Protein AF-A0A8S3GRY2-F1 (afdb_monomer_lite)

Structure (mmCIF, N/CA/C/O backbone):
data_AF-A0A8S3GRY2-F1
#
_entry.id   AF-A0A8S3GRY2-F1
#
loop_
_atom_site.group_PDB
_atom_site.id
_atom_site.type_symbol
_atom_site.label_atom_id
_atom_site.label_alt_id
_atom_site.label_comp_id
_atom_site.label_asym_id
_atom_site.label_entity_id
_atom_site.label_seq_id
_atom_site.pdbx_PDB_ins_code
_atom_site.Cartn_x
_atom_site.Cartn_y
_atom_site.Cartn_z
_atom_site.occupancy
_atom_site.B_iso_or_equiv
_atom_site.auth_seq_id
_atom_site.auth_comp_id
_atom_site.auth_asym_id
_atom_site.auth_atom_id
_atom_site.pdbx_PDB_model_num
ATOM 1 N N . MET A 1 1 ? 14.186 -20.485 -41.783 1.00 43.12 1 MET A N 1
ATOM 2 C CA . MET A 1 1 ? 14.405 -20.670 -40.331 1.00 43.12 1 MET A CA 1
ATOM 3 C C . MET A 1 1 ? 13.439 -19.769 -39.574 1.00 43.12 1 MET A C 1
ATOM 5 O O . MET A 1 1 ? 13.641 -18.564 -39.525 1.00 43.12 1 MET A O 1
ATOM 9 N N . THR A 1 2 ? 12.345 -20.3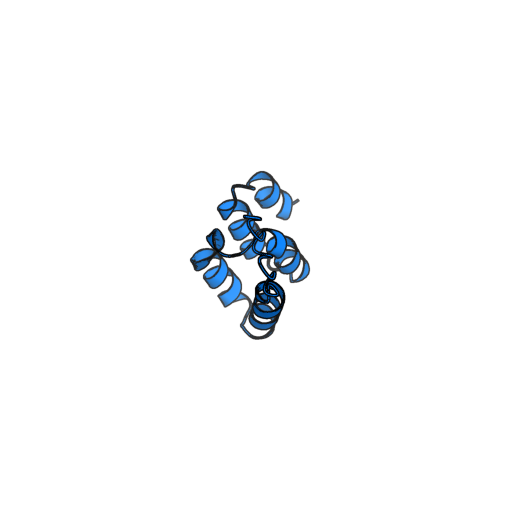33 -39.071 1.00 44.19 2 THR A N 1
ATOM 10 C CA . THR A 1 2 ? 11.291 -19.642 -38.315 1.00 44.19 2 THR A CA 1
ATOM 11 C C . THR A 1 2 ? 11.752 -19.427 -36.872 1.00 44.19 2 THR A C 1
ATOM 13 O O . THR A 1 2 ? 11.966 -20.388 -36.135 1.00 44.19 2 THR A O 1
ATOM 16 N N . ARG A 1 3 ? 11.943 -18.167 -36.461 1.00 49.31 3 ARG A N 1
ATOM 17 C CA . ARG A 1 3 ? 12.191 -17.821 -35.055 1.00 49.31 3 ARG A CA 1
ATOM 18 C C . ARG A 1 3 ? 10.901 -18.072 -34.274 1.00 49.31 3 ARG A C 1
ATOM 20 O O . ARG A 1 3 ? 9.925 -17.354 -34.458 1.00 49.31 3 ARG A O 1
ATOM 27 N N . LYS A 1 4 ? 10.899 -19.116 -33.441 1.00 50.28 4 LYS A N 1
ATOM 28 C CA . LYS A 1 4 ? 9.872 -19.348 -32.421 1.00 50.28 4 LYS A CA 1
ATOM 29 C C . LYS A 1 4 ? 9.860 -18.143 -31.480 1.00 50.28 4 LYS A C 1
ATOM 31 O O . LYS A 1 4 ? 10.857 -17.884 -30.808 1.00 50.28 4 LYS A O 1
ATOM 36 N N . SER A 1 5 ? 8.755 -17.409 -31.465 1.00 53.81 5 SER A N 1
ATOM 37 C CA . SER A 1 5 ? 8.455 -16.411 -30.443 1.00 53.81 5 SER A CA 1
ATOM 38 C C . SER A 1 5 ? 8.466 -17.112 -29.088 1.00 53.81 5 SER A C 1
ATOM 40 O O . SER A 1 5 ? 7.722 -18.070 -28.888 1.00 53.81 5 SER A O 1
ATOM 42 N N . ALA A 1 6 ? 9.349 -16.691 -28.187 1.00 54.72 6 ALA A N 1
ATOM 43 C CA . ALA A 1 6 ? 9.340 -17.172 -26.817 1.00 54.72 6 ALA A CA 1
ATOM 44 C C . ALA A 1 6 ? 8.049 -16.675 -26.153 1.00 54.72 6 ALA A C 1
ATOM 46 O O . ALA A 1 6 ? 7.918 -15.490 -25.847 1.00 54.72 6 ALA A O 1
ATOM 47 N N . GLU A 1 7 ? 7.080 -17.570 -25.972 1.00 55.53 7 GLU A N 1
ATOM 48 C CA . GLU A 1 7 ? 5.972 -17.353 -25.050 1.00 55.53 7 GLU A CA 1
ATOM 49 C C . GLU A 1 7 ? 6.570 -17.248 -23.648 1.00 55.53 7 GLU A C 1
ATOM 51 O O . GLU A 1 7 ? 6.908 -18.244 -23.010 1.00 55.53 7 GLU A O 1
ATOM 56 N N . PHE A 1 8 ? 6.761 -16.013 -23.189 1.00 52.62 8 PHE A N 1
ATOM 57 C CA . PHE A 1 8 ? 7.006 -15.718 -21.787 1.00 52.62 8 PHE A CA 1
ATOM 58 C C . PHE A 1 8 ? 5.770 -16.190 -21.017 1.00 52.62 8 PHE A C 1
ATOM 60 O O . PHE A 1 8 ? 4.752 -15.500 -20.949 1.00 52.62 8 PHE A O 1
ATOM 67 N N . SER A 1 9 ? 5.840 -17.405 -20.481 1.00 55.81 9 SER A N 1
ATOM 68 C CA . SER A 1 9 ? 4.876 -17.933 -19.527 1.00 55.81 9 SER A CA 1
ATOM 69 C C . SER A 1 9 ? 4.767 -16.935 -18.376 1.00 55.81 9 SER A C 1
ATOM 71 O O . SER A 1 9 ? 5.707 -16.802 -17.589 1.00 55.81 9 SER A O 1
ATOM 73 N N . ARG A 1 10 ? 3.658 -16.184 -18.316 1.00 60.69 10 ARG A N 1
ATOM 74 C CA . ARG A 1 10 ? 3.378 -15.244 -17.224 1.00 60.69 10 ARG A CA 1
ATOM 75 C C . ARG A 1 10 ? 3.360 -16.045 -15.928 1.00 60.69 10 ARG A C 1
ATOM 77 O O . ARG A 1 10 ? 2.415 -16.791 -15.682 1.00 60.69 10 ARG A O 1
ATOM 84 N N . GLN A 1 11 ? 4.419 -15.930 -15.130 1.00 65.44 11 GLN A N 1
ATOM 85 C CA . GLN A 1 11 ? 4.392 -16.437 -13.766 1.00 65.44 11 GLN A CA 1
ATOM 86 C C . GLN A 1 11 ? 3.230 -15.753 -13.034 1.00 65.44 11 GLN A C 1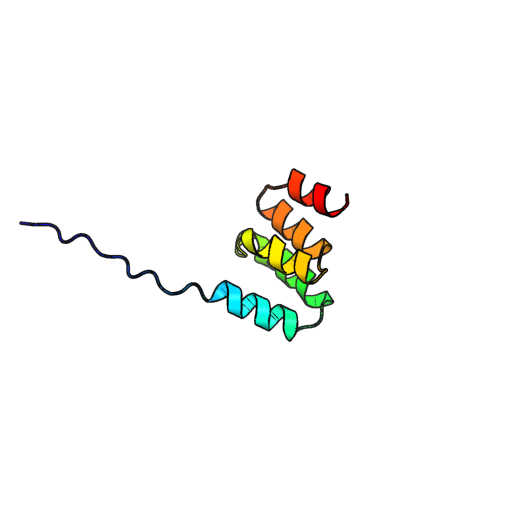
ATOM 88 O O . GLN A 1 11 ? 3.020 -14.553 -13.240 1.00 65.44 11 GLN A O 1
ATOM 93 N N . PRO A 1 12 ? 2.445 -16.485 -12.228 1.00 64.69 12 PRO A N 1
ATOM 94 C CA . PRO A 1 12 ? 1.392 -15.865 -11.446 1.00 64.69 12 PRO A CA 1
ATOM 95 C C . PRO A 1 12 ? 2.022 -14.856 -10.486 1.00 64.69 12 PRO A C 1
ATOM 97 O O . PRO A 1 12 ? 2.935 -15.197 -9.733 1.00 64.69 12 PRO A O 1
ATOM 100 N N . ASP A 1 13 ? 1.553 -13.613 -10.530 1.00 73.19 13 ASP A N 1
ATOM 101 C CA . ASP A 1 13 ? 1.965 -12.598 -9.572 1.00 73.19 13 ASP A CA 1
ATOM 102 C C . ASP A 1 13 ? 1.280 -12.888 -8.230 1.00 73.19 13 ASP A C 1
ATOM 104 O O . ASP A 1 13 ? 0.077 -12.678 -8.062 1.00 73.19 13 ASP A O 1
ATOM 108 N N . TYR A 1 14 ? 2.045 -13.450 -7.293 1.00 75.12 14 TYR A N 1
ATOM 109 C CA . TYR A 1 14 ? 1.584 -13.781 -5.943 1.00 75.12 14 TYR A CA 1
ATOM 110 C C . TYR A 1 14 ? 1.756 -12.633 -4.954 1.00 75.12 14 TYR A C 1
ATOM 112 O O . TYR A 1 14 ? 1.252 -12.720 -3.829 1.00 75.12 14 TYR A O 1
ATOM 120 N N . TYR A 1 15 ? 2.435 -11.554 -5.347 1.00 74.88 15 TYR A N 1
ATOM 121 C CA . TYR A 1 15 ? 2.638 -10.399 -4.487 1.00 74.88 15 TYR A CA 1
ATOM 122 C C . TYR A 1 15 ? 1.300 -9.879 -3.913 1.00 74.88 15 TYR A C 1
ATOM 124 O O . TYR A 1 15 ? 1.279 -9.469 -2.751 1.00 74.88 15 TYR A O 1
ATOM 132 N N . PRO A 1 16 ? 0.147 -9.913 -4.636 1.00 74.12 16 PRO A N 1
ATOM 133 C CA . PRO A 1 16 ? -1.133 -9.404 -4.124 1.00 74.12 16 PRO A CA 1
ATOM 134 C C . PRO A 1 16 ? -1.646 -10.176 -2.926 1.00 74.12 16 PRO A C 1
ATOM 136 O O . PRO A 1 16 ? -2.080 -9.594 -1.931 1.00 74.12 16 PRO A O 1
ATOM 139 N N . ALA A 1 17 ? -1.564 -11.499 -3.020 1.00 76.00 17 ALA A N 1
ATOM 140 C CA . ALA A 1 17 ? -1.976 -12.401 -1.964 1.00 76.00 17 ALA A CA 1
ATOM 141 C C . ALA A 1 17 ? -1.012 -12.338 -0.774 1.00 76.00 17 ALA A C 1
ATOM 143 O O . ALA A 1 17 ? -1.461 -12.308 0.370 1.00 76.00 17 ALA A O 1
ATOM 144 N N . LEU A 1 18 ? 0.295 -12.260 -1.039 1.00 74.56 18 LEU A N 1
ATOM 145 C CA . LEU A 1 18 ? 1.320 -12.190 0.000 1.00 74.56 18 LEU A CA 1
ATOM 146 C C . LEU A 1 18 ? 1.254 -10.888 0.790 1.00 74.56 18 LEU A C 1
ATOM 148 O O . LEU A 1 18 ? 1.304 -10.944 2.016 1.00 74.56 18 LEU A O 1
ATOM 152 N N . LEU A 1 19 ? 1.080 -9.737 0.128 1.00 75.75 19 LEU A N 1
ATOM 153 C CA . LEU A 1 19 ? 0.913 -8.484 0.859 1.00 75.75 19 LEU A CA 1
ATOM 154 C C . LEU A 1 19 ? -0.365 -8.539 1.692 1.00 75.75 19 LEU A C 1
ATOM 156 O O . LEU A 1 19 ? -0.297 -8.275 2.879 1.00 75.75 19 LEU A O 1
ATOM 160 N N . LYS A 1 20 ? -1.505 -8.972 1.133 1.00 72.75 20 LYS A N 1
ATOM 161 C CA . LYS A 1 20 ? -2.750 -9.125 1.912 1.00 72.75 20 LYS A CA 1
ATOM 162 C C . LYS A 1 20 ? -2.565 -10.017 3.140 1.00 72.75 20 LYS A C 1
ATOM 164 O O . LYS A 1 20 ? -2.977 -9.632 4.227 1.00 72.75 20 LYS A O 1
ATOM 169 N N . ALA A 1 21 ? -1.925 -11.176 2.989 1.00 73.56 21 ALA A N 1
ATOM 170 C CA . ALA A 1 21 ? -1.632 -12.062 4.111 1.00 73.56 21 ALA A CA 1
ATOM 171 C C . ALA A 1 21 ? -0.701 -11.395 5.137 1.00 73.56 21 ALA A C 1
ATOM 173 O O . ALA A 1 21 ? -0.946 -11.490 6.334 1.00 73.56 21 ALA A O 1
ATOM 174 N N . TYR A 1 22 ? 0.326 -10.670 4.686 1.00 72.44 22 TYR A N 1
ATOM 175 C CA . TYR A 1 22 ? 1.226 -9.926 5.565 1.00 72.44 22 TYR A CA 1
ATOM 176 C C . TYR A 1 22 ? 0.500 -8.814 6.333 1.00 72.44 22 TYR A C 1
ATOM 178 O O . TYR A 1 22 ? 0.663 -8.733 7.544 1.00 72.44 22 TYR A O 1
ATOM 186 N N . LEU A 1 23 ? -0.340 -8.017 5.661 1.00 70.62 23 LEU A N 1
ATOM 187 C CA . LEU A 1 23 ? -1.153 -6.955 6.271 1.00 70.62 23 LEU A CA 1
ATOM 188 C C . LEU A 1 23 ? -2.142 -7.516 7.308 1.00 70.62 23 LEU A C 1
ATOM 190 O O 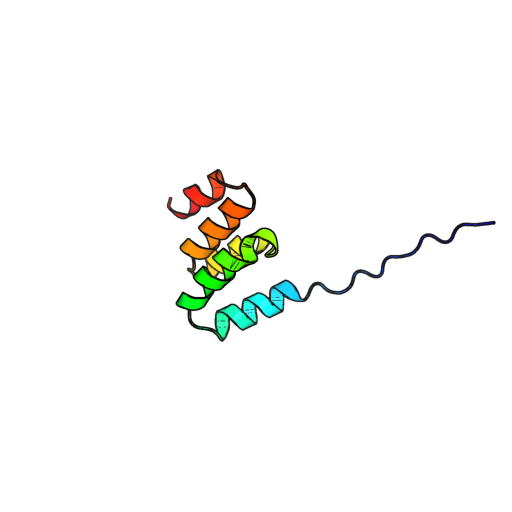. LEU A 1 23 ? -2.417 -6.868 8.308 1.00 70.62 23 LEU A O 1
ATOM 194 N N . LEU A 1 24 ? -2.677 -8.720 7.076 1.00 68.81 24 LEU A N 1
ATOM 195 C CA . LEU A 1 24 ? -3.612 -9.376 7.997 1.00 68.81 24 LEU A CA 1
ATOM 196 C C . LEU A 1 24 ? -2.922 -10.006 9.213 1.00 68.81 24 LEU A C 1
ATOM 198 O O . LEU A 1 24 ? -3.534 -10.121 10.271 1.00 68.81 24 LEU A O 1
ATOM 202 N N . VAL A 1 25 ? -1.677 -10.461 9.059 1.00 67.94 25 VAL A N 1
ATOM 203 C CA . VAL A 1 25 ? -0.947 -11.210 10.097 1.00 67.94 25 VAL A CA 1
ATOM 204 C C . VAL A 1 25 ? -0.038 -10.305 10.928 1.00 67.94 25 VAL A C 1
ATOM 206 O O . VAL A 1 25 ? 0.174 -10.575 12.110 1.00 67.94 25 VAL A O 1
ATOM 209 N N . LYS A 1 26 ? 0.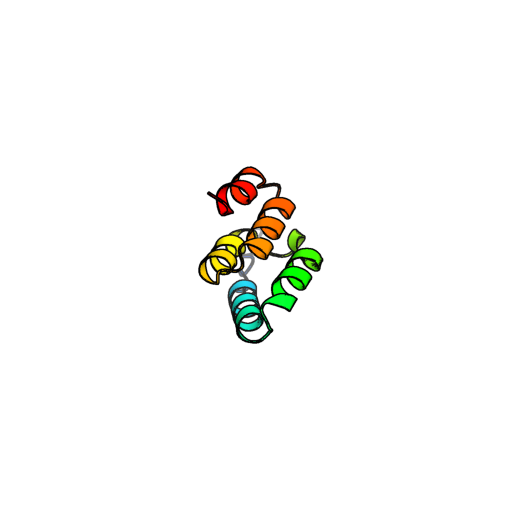523 -9.247 10.333 1.00 62.94 26 LYS A N 1
ATOM 210 C CA . LYS A 1 26 ? 1.428 -8.314 11.003 1.00 62.94 26 LYS A CA 1
ATOM 211 C C . LYS A 1 26 ? 0.714 -7.004 11.305 1.00 62.94 26 LYS A C 1
ATOM 213 O O . LYS A 1 26 ? 0.131 -6.376 10.435 1.00 62.94 26 LYS A O 1
ATOM 218 N N . THR A 1 27 ? 0.803 -6.624 12.567 1.00 69.12 27 THR A N 1
ATOM 219 C CA . THR A 1 27 ? 0.298 -5.415 13.214 1.00 69.12 27 THR A CA 1
ATOM 220 C C . THR A 1 27 ? 0.294 -4.165 12.309 1.00 69.12 27 THR A C 1
ATOM 222 O O . THR A 1 27 ? 1.292 -3.921 11.622 1.00 69.12 27 THR A O 1
ATOM 225 N N . PRO A 1 28 ? -0.778 -3.344 12.328 1.00 68.50 28 PRO A N 1
ATOM 226 C CA . PRO A 1 28 ? -0.928 -2.145 11.499 1.00 68.50 28 PRO A CA 1
ATOM 227 C C . PRO A 1 28 ? 0.267 -1.190 11.480 1.00 68.50 28 PRO A C 1
ATOM 229 O O . PRO A 1 28 ? 0.519 -0.535 10.470 1.00 68.50 28 PRO A O 1
ATOM 232 N N . GLU A 1 29 ? 1.018 -1.102 12.579 1.00 72.44 29 GLU A N 1
ATOM 233 C CA . GLU A 1 29 ? 2.167 -0.203 12.688 1.00 72.44 29 GLU A CA 1
ATOM 234 C C . GLU A 1 29 ? 3.311 -0.616 11.747 1.00 72.44 29 GLU A C 1
ATOM 236 O O . GLU A 1 29 ? 3.961 0.236 11.140 1.00 72.44 29 GLU A O 1
ATOM 241 N N . LEU A 1 30 ? 3.505 -1.923 11.541 1.00 76.75 30 LEU A N 1
ATOM 242 C CA . LEU A 1 30 ? 4.562 -2.464 10.678 1.00 76.75 30 LEU A CA 1
ATOM 243 C C . LEU A 1 30 ? 4.267 -2.279 9.185 1.00 76.75 30 LEU A C 1
ATOM 245 O O . LEU A 1 30 ? 5.156 -2.432 8.347 1.00 76.75 30 LEU A O 1
ATOM 249 N N . ILE A 1 31 ? 3.023 -1.955 8.835 1.00 78.94 31 ILE A N 1
ATOM 250 C CA . ILE A 1 31 ? 2.589 -1.745 7.452 1.00 78.94 31 ILE A CA 1
ATOM 251 C C . ILE A 1 31 ? 3.193 -0.459 6.900 1.00 78.94 31 ILE A C 1
ATOM 253 O O . ILE A 1 31 ? 3.705 -0.448 5.781 1.00 78.94 31 ILE A O 1
ATOM 257 N N . ILE A 1 32 ? 3.161 0.616 7.693 1.00 78.69 32 ILE A N 1
ATOM 258 C CA . ILE A 1 32 ? 3.723 1.910 7.299 1.00 78.69 32 ILE A CA 1
ATOM 259 C C . ILE A 1 32 ? 5.237 1.783 7.136 1.00 78.69 32 ILE A C 1
ATOM 261 O O . ILE A 1 32 ? 5.757 2.207 6.110 1.00 78.69 32 ILE A O 1
ATOM 265 N N . GLU A 1 33 ? 5.925 1.145 8.084 1.00 82.50 33 GLU A N 1
ATOM 266 C CA . GLU A 1 33 ? 7.377 0.937 8.022 1.00 82.50 33 GLU A CA 1
ATOM 267 C C . GLU A 1 33 ? 7.783 0.081 6.811 1.00 82.50 33 GLU A C 1
ATOM 269 O O . GLU A 1 33 ? 8.731 0.410 6.090 1.00 82.50 33 GLU A O 1
ATOM 274 N N . PHE A 1 34 ? 7.025 -0.987 6.530 1.00 83.94 34 PHE A N 1
ATOM 275 C CA . PHE A 1 34 ? 7.250 -1.825 5.356 1.00 83.94 34 PHE A CA 1
ATOM 276 C C . PHE A 1 34 ? 7.061 -1.039 4.059 1.00 83.94 34 PHE A C 1
ATOM 278 O O . PHE A 1 34 ? 7.929 -1.092 3.187 1.00 83.94 34 PHE A O 1
ATOM 285 N N . VAL A 1 35 ? 5.950 -0.306 3.930 1.00 85.56 35 VAL A N 1
ATOM 286 C CA . VAL A 1 35 ? 5.665 0.493 2.734 1.00 85.56 35 VAL A CA 1
ATOM 287 C C . VAL A 1 35 ? 6.716 1.585 2.581 1.00 85.56 35 VAL A C 1
ATOM 289 O O . VAL A 1 35 ? 7.296 1.691 1.514 1.00 85.56 35 VAL A O 1
ATOM 292 N N . GLN A 1 36 ? 7.067 2.325 3.631 1.00 83.69 36 GLN A N 1
ATOM 293 C CA . GLN A 1 36 ? 8.130 3.335 3.576 1.00 83.69 36 GLN A CA 1
ATOM 294 C C . GLN A 1 36 ? 9.470 2.756 3.104 1.00 83.69 36 GLN A C 1
ATOM 296 O O . GLN A 1 36 ? 10.158 3.3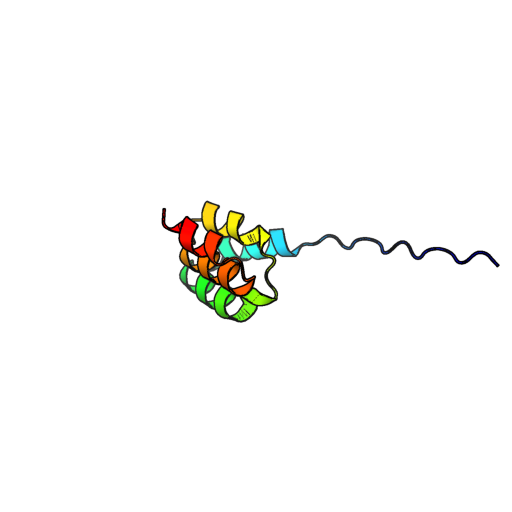84 2.303 1.00 83.69 36 GLN A O 1
ATOM 301 N N . SER A 1 37 ? 9.815 1.549 3.555 1.00 86.25 37 SER A N 1
ATOM 302 C CA . SER A 1 37 ? 11.080 0.894 3.201 1.00 86.25 37 SER A CA 1
ATOM 303 C C . SER A 1 37 ? 11.083 0.257 1.807 1.00 86.25 37 SER A C 1
ATOM 305 O O . SER A 1 37 ? 12.153 0.022 1.252 1.00 86.25 37 SER A O 1
ATOM 307 N N . ASN A 1 38 ? 9.910 -0.051 1.238 1.00 84.44 38 ASN A N 1
ATOM 308 C CA . ASN A 1 38 ? 9.791 -0.865 0.019 1.00 84.44 38 ASN A CA 1
ATOM 309 C C . ASN A 1 38 ? 8.875 -0.265 -1.061 1.00 84.44 38 ASN A C 1
ATOM 311 O O . ASN A 1 38 ? 8.616 -0.933 -2.060 1.00 84.44 38 ASN A O 1
ATOM 315 N N . ALA A 1 39 ? 8.364 0.957 -0.898 1.00 82.69 39 ALA A N 1
ATOM 316 C CA . ALA A 1 39 ? 7.289 1.501 -1.735 1.00 82.69 39 ALA A CA 1
ATOM 317 C C . ALA A 1 39 ? 7.612 1.522 -3.235 1.00 82.69 39 ALA A C 1
ATOM 319 O O . ALA A 1 39 ? 6.715 1.325 -4.049 1.00 82.69 39 ALA A O 1
ATOM 320 N N . SER A 1 40 ? 8.880 1.691 -3.610 1.00 81.06 40 SER A N 1
ATOM 321 C CA . SER A 1 40 ? 9.349 1.635 -5.002 1.00 81.06 40 SER A CA 1
ATOM 322 C C . SER A 1 40 ? 9.200 0.252 -5.652 1.00 81.06 40 SER A C 1
ATOM 324 O O . SER A 1 40 ? 9.154 0.156 -6.875 1.00 81.06 40 SER A O 1
ATOM 326 N N . TYR A 1 41 ? 9.103 -0.811 -4.853 1.00 83.06 41 TYR A N 1
ATOM 327 C CA . TYR A 1 41 ? 8.923 -2.194 -5.306 1.00 83.06 41 TYR A CA 1
ATOM 328 C C . TYR A 1 41 ? 7.493 -2.705 -5.109 1.00 83.06 41 TYR A C 1
ATOM 330 O O . TYR A 1 41 ? 7.108 -3.706 -5.709 1.00 83.06 41 TYR A O 1
ATOM 338 N N . VAL A 1 42 ? 6.700 -2.031 -4.273 1.00 84.75 42 VAL A N 1
ATOM 339 C CA . VAL A 1 42 ? 5.285 -2.351 -4.071 1.00 84.75 42 VAL A CA 1
ATOM 340 C C . VAL A 1 42 ? 4.488 -1.758 -5.235 1.00 84.75 42 VAL A C 1
ATOM 342 O O . VAL A 1 42 ? 4.584 -0.555 -5.463 1.00 84.75 42 VAL A O 1
ATOM 345 N N . PRO A 1 43 ? 3.681 -2.533 -5.977 1.00 87.94 43 PRO A N 1
ATOM 346 C CA . PRO A 1 43 ? 2.880 -1.973 -7.059 1.00 87.94 43 PRO A CA 1
ATOM 347 C C . PRO A 1 43 ? 1.842 -0.966 -6.546 1.00 87.94 43 PRO A C 1
ATOM 349 O O . PRO A 1 43 ? 1.258 -1.123 -5.475 1.00 87.94 43 PRO A O 1
ATOM 352 N N . VAL A 1 44 ? 1.554 0.062 -7.340 1.00 88.88 44 VAL A N 1
ATOM 353 C CA . VAL A 1 44 ? 0.622 1.134 -6.949 1.00 88.88 44 VAL A CA 1
ATOM 354 C C . VAL A 1 44 ? -0.827 0.658 -6.759 1.00 88.88 44 VAL A C 1
ATOM 356 O O . VAL A 1 44 ? -1.585 1.260 -6.001 1.00 88.88 44 VAL A O 1
ATOM 359 N N . ASP A 1 45 ? -1.215 -0.454 -7.390 1.00 87.69 45 ASP A N 1
ATOM 360 C CA . ASP A 1 45 ? -2.569 -1.028 -7.301 1.00 87.69 45 ASP A CA 1
ATOM 361 C C . ASP A 1 45 ? -2.943 -1.464 -5.871 1.00 87.69 45 ASP A C 1
ATOM 363 O O . ASP A 1 45 ? -4.118 -1.621 -5.530 1.00 87.69 45 ASP A O 1
ATOM 367 N N . TYR A 1 46 ? -1.948 -1.590 -4.992 1.00 86.38 46 TYR A N 1
ATOM 368 C CA . TYR A 1 46 ? -2.128 -1.947 -3.590 1.00 86.38 46 TYR A CA 1
ATOM 369 C C . TYR A 1 46 ? -2.593 -0.794 -2.728 1.00 86.38 46 TYR A C 1
ATOM 371 O O . TYR A 1 46 ? -3.098 -1.045 -1.635 1.00 86.38 46 TYR A O 1
ATOM 379 N N . CYS A 1 47 ? -2.505 0.446 -3.212 1.00 89.06 47 CYS A N 1
ATOM 380 C CA . CYS A 1 47 ? -3.107 1.575 -2.517 1.00 89.06 47 CYS A CA 1
ATOM 381 C C . CYS A 1 47 ? -4.587 1.313 -2.236 1.00 89.06 47 CYS A C 1
ATOM 383 O O . CYS A 1 47 ? -5.050 1.613 -1.142 1.00 89.06 47 CYS A O 1
ATOM 385 N N . LYS A 1 48 ? -5.317 0.681 -3.167 1.00 86.88 48 LYS A N 1
ATOM 386 C CA . LYS A 1 48 ? -6.726 0.334 -2.953 1.00 86.88 48 LYS A CA 1
ATOM 387 C C . LYS A 1 48 ? -6.908 -0.652 -1.798 1.00 86.88 48 LYS A C 1
ATOM 389 O O . LYS A 1 48 ? -7.763 -0.441 -0.955 1.00 86.88 48 LYS A O 1
ATOM 394 N N . ILE A 1 49 ? -6.054 -1.672 -1.716 1.00 85.12 49 ILE A N 1
ATOM 395 C CA . ILE A 1 49 ? -6.078 -2.658 -0.625 1.00 85.12 49 ILE A CA 1
ATOM 396 C C . ILE A 1 49 ? -5.771 -1.982 0.717 1.00 85.12 49 ILE A C 1
ATOM 398 O O . ILE A 1 49 ? -6.435 -2.262 1.710 1.00 85.12 49 ILE A O 1
ATOM 402 N N . LEU A 1 50 ? -4.778 -1.089 0.747 1.00 86.31 50 LEU A N 1
ATOM 403 C CA . LEU A 1 50 ? -4.408 -0.335 1.944 1.00 86.31 50 LEU A CA 1
ATOM 404 C C . LEU A 1 50 ? -5.538 0.604 2.390 1.00 86.31 50 LEU A C 1
ATOM 406 O O . LEU A 1 50 ? -5.808 0.688 3.582 1.00 86.31 50 LEU A O 1
ATOM 410 N N . ILE A 1 51 ? -6.227 1.259 1.453 1.00 88.62 51 ILE A N 1
ATOM 411 C CA . ILE A 1 51 ? -7.394 2.111 1.727 1.00 88.62 51 ILE A CA 1
ATOM 412 C C . ILE A 1 51 ? -8.565 1.278 2.261 1.00 88.62 51 ILE A C 1
ATOM 414 O O . ILE A 1 51 ? -9.127 1.631 3.294 1.00 88.62 51 ILE A O 1
ATOM 418 N N . ASP A 1 52 ? -8.891 0.155 1.614 1.00 85.06 52 ASP A N 1
ATOM 419 C CA . ASP A 1 52 ? -9.967 -0.751 2.044 1.00 85.06 52 ASP A CA 1
ATOM 420 C C . ASP A 1 52 ? -9.710 -1.295 3.465 1.00 85.06 52 ASP A C 1
ATOM 422 O O . ASP A 1 52 ? -10.641 -1.504 4.241 1.00 85.06 52 ASP A O 1
ATOM 426 N N . ALA A 1 53 ? -8.436 -1.476 3.826 1.00 81.94 53 ALA A N 1
ATOM 427 C CA . ALA A 1 53 ? -7.984 -1.874 5.158 1.00 81.94 53 ALA A CA 1
ATOM 428 C C . ALA A 1 53 ? -7.782 -0.695 6.139 1.00 81.94 53 ALA A C 1
ATOM 430 O O . ALA A 1 53 ? -7.265 -0.895 7.234 1.00 81.94 53 ALA A O 1
ATOM 431 N N . GLN A 1 54 ? -8.181 0.528 5.773 1.00 85.94 54 GLN A N 1
ATOM 432 C CA . GLN A 1 54 ? -8.059 1.754 6.581 1.00 85.94 54 GLN A CA 1
ATOM 433 C C . GLN A 1 54 ? -6.612 2.178 6.919 1.00 85.94 54 GLN A C 1
ATOM 435 O O . GLN A 1 54 ? -6.371 2.968 7.832 1.00 85.94 54 GLN A O 1
ATOM 440 N N . HIS A 1 55 ? -5.624 1.725 6.146 1.00 86.69 55 HIS A N 1
ATOM 441 C CA . HIS A 1 55 ? -4.218 2.128 6.248 1.00 86.69 55 HIS A CA 1
ATOM 442 C C . HIS A 1 55 ? -3.899 3.324 5.336 1.00 86.69 55 HIS A C 1
ATOM 444 O O . HIS A 1 55 ? -3.016 3.266 4.477 1.00 86.69 55 HIS A O 1
ATOM 450 N N . TYR A 1 56 ? -4.606 4.437 5.542 1.00 88.69 56 TYR A N 1
ATOM 451 C CA . TYR A 1 56 ? -4.520 5.644 4.707 1.00 88.69 56 TYR A CA 1
ATOM 452 C C . TYR A 1 56 ? -3.108 6.240 4.623 1.00 88.69 56 TYR A C 1
ATOM 454 O O . TYR A 1 56 ? -2.656 6.603 3.540 1.00 88.69 56 TYR A O 1
ATOM 462 N N . ASN A 1 57 ? -2.369 6.260 5.738 1.00 88.88 57 ASN A N 1
ATOM 463 C CA . ASN A 1 57 ? -0.978 6.726 5.768 1.00 88.88 57 ASN A CA 1
ATOM 464 C C . ASN A 1 57 ? -0.075 5.897 4.848 1.00 88.88 57 ASN A C 1
ATOM 466 O O . ASN A 1 57 ? 0.697 6.450 4.070 1.00 88.88 57 ASN A O 1
ATOM 470 N N . ALA A 1 58 ? -0.194 4.568 4.908 1.00 88.69 58 ALA A N 1
ATOM 471 C CA . ALA A 1 58 ? 0.578 3.674 4.054 1.00 88.69 58 ALA A CA 1
ATOM 472 C C . ALA A 1 58 ? 0.189 3.846 2.577 1.00 88.69 58 ALA A C 1
ATOM 474 O O . ALA A 1 58 ? 1.062 3.913 1.717 1.00 88.69 58 ALA A O 1
ATOM 475 N N . ALA A 1 59 ? -1.106 3.989 2.277 1.00 91.19 59 ALA A N 1
ATOM 476 C CA . ALA A 1 59 ? -1.575 4.262 0.920 1.00 91.19 59 ALA A CA 1
ATOM 477 C C . ALA A 1 59 ? -1.049 5.603 0.376 1.00 91.19 59 ALA A C 1
ATOM 479 O O . ALA A 1 59 ? -0.645 5.681 -0.782 1.00 91.19 59 ALA A O 1
ATOM 480 N N . ALA A 1 60 ? -1.002 6.647 1.208 1.00 91.44 60 ALA A N 1
ATOM 481 C CA . ALA A 1 60 ? -0.472 7.952 0.827 1.00 91.44 60 ALA A CA 1
ATOM 482 C C . ALA A 1 60 ? 1.037 7.899 0.547 1.00 91.44 60 ALA A C 1
ATOM 484 O O . ALA A 1 60 ? 1.490 8.440 -0.463 1.00 91.44 60 ALA A O 1
ATOM 485 N N . VAL A 1 61 ? 1.807 7.201 1.394 1.00 91.12 61 VAL A N 1
ATOM 486 C CA . VAL A 1 61 ? 3.240 6.955 1.159 1.00 91.12 61 VAL A CA 1
ATOM 487 C C . VAL A 1 61 ? 3.435 6.224 -0.166 1.00 91.12 61 VAL A C 1
ATOM 489 O O . VAL A 1 61 ? 4.219 6.677 -0.996 1.00 91.12 61 VAL A O 1
ATOM 492 N N . LEU A 1 62 ? 2.678 5.149 -0.400 1.00 92.44 62 LEU A N 1
ATOM 493 C CA . LEU A 1 62 ? 2.790 4.360 -1.620 1.00 92.44 62 LEU A CA 1
ATOM 494 C C . LEU A 1 62 ? 2.445 5.179 -2.871 1.00 92.44 62 LEU A C 1
ATOM 496 O O . LEU A 1 62 ? 3.209 5.166 -3.830 1.00 92.44 62 LEU A O 1
ATOM 500 N N . TYR A 1 63 ? 1.353 5.949 -2.870 1.00 93.69 63 TYR A N 1
ATOM 501 C CA . TYR A 1 63 ? 1.049 6.839 -3.994 1.00 93.69 63 TYR A CA 1
ATOM 502 C C . TYR A 1 63 ? 2.153 7.867 -4.238 1.00 93.69 63 TYR A C 1
ATOM 504 O O . TYR A 1 63 ? 2.525 8.091 -5.388 1.00 93.69 63 TYR A O 1
ATOM 512 N N . SER A 1 64 ? 2.698 8.466 -3.179 1.00 91.88 64 SER A N 1
ATOM 513 C CA . SER A 1 64 ? 3.768 9.456 -3.303 1.00 91.88 64 SER A CA 1
ATOM 514 C C . SER A 1 64 ? 5.042 8.858 -3.911 1.00 91.88 64 SER A C 1
ATOM 516 O O . SER A 1 64 ? 5.647 9.468 -4.788 1.00 91.88 64 SER A O 1
ATOM 518 N N . SER A 1 65 ? 5.414 7.635 -3.520 1.00 91.19 65 SER A N 1
ATOM 519 C CA . SER A 1 65 ? 6.569 6.917 -4.080 1.00 91.19 65 SER A CA 1
ATOM 520 C C . SER A 1 65 ? 6.406 6.513 -5.547 1.00 91.19 65 SER A C 1
ATOM 522 O O . SER A 1 65 ? 7.401 6.230 -6.206 1.00 91.19 65 SER A O 1
ATOM 524 N N . HIS A 1 66 ? 5.173 6.500 -6.058 1.00 91.19 66 HIS A N 1
ATOM 525 C CA . HIS A 1 66 ? 4.846 6.277 -7.472 1.00 91.19 66 HIS A CA 1
ATOM 526 C C . HIS A 1 66 ? 4.492 7.581 -8.206 1.00 91.19 66 HIS A C 1
ATOM 528 O O . HIS A 1 66 ? 3.801 7.543 -9.221 1.00 91.19 66 HIS A O 1
ATOM 534 N N . GLU A 1 67 ? 4.910 8.735 -7.673 1.00 92.62 67 GLU A N 1
ATOM 535 C CA . GLU A 1 67 ? 4.687 10.075 -8.250 1.00 92.62 67 GLU A CA 1
ATOM 536 C C . GLU A 1 67 ? 3.197 10.451 -8.423 1.00 92.62 67 GLU A C 1
ATOM 538 O O . GLU A 1 67 ? 2.833 11.393 -9.128 1.00 92.62 67 GLU A O 1
ATOM 543 N N . LYS A 1 68 ? 2.293 9.746 -7.730 1.00 92.00 68 LYS A N 1
ATOM 544 C CA . LYS A 1 68 ? 0.838 9.972 -7.736 1.00 92.00 68 LYS A CA 1
ATOM 545 C C . LYS A 1 68 ? 0.412 10.911 -6.607 1.00 92.00 68 LYS A C 1
ATOM 547 O O . LYS A 1 68 ? -0.432 10.583 -5.773 1.00 92.00 68 LYS A O 1
ATOM 552 N N . HIS A 1 69 ? 1.016 12.096 -6.557 1.00 90.25 69 HIS A N 1
ATOM 553 C CA . HIS A 1 69 ? 0.831 13.033 -5.442 1.00 90.25 69 HIS A CA 1
ATOM 554 C C . HIS A 1 69 ? -0.613 13.531 -5.293 1.00 90.25 69 HIS A C 1
ATOM 556 O O . HIS A 1 69 ? -1.077 13.716 -4.171 1.00 90.25 69 HIS A O 1
ATOM 562 N N . GLN A 1 70 ? -1.352 13.693 -6.397 1.00 91.88 70 GLN A N 1
ATOM 563 C CA . GLN A 1 70 ? -2.756 14.109 -6.339 1.00 91.88 70 GLN A CA 1
ATOM 564 C C . GLN A 1 70 ? -3.612 13.059 -5.619 1.00 91.88 70 GLN A C 1
ATOM 566 O O . GLN A 1 70 ? -4.356 13.391 -4.703 1.00 91.88 70 GLN A O 1
ATOM 571 N N . GLN A 1 71 ? -3.423 11.783 -5.958 1.00 91.81 71 GLN A N 1
ATOM 572 C CA . GLN A 1 71 ? -4.099 10.665 -5.304 1.00 91.81 71 GLN A CA 1
ATOM 573 C C . GLN A 1 71 ? -3.703 10.543 -3.829 1.00 91.81 71 GLN A C 1
ATOM 575 O O . GLN A 1 71 ? -4.544 10.208 -3.004 1.00 91.81 71 GLN A O 1
ATOM 580 N N . ALA A 1 72 ? -2.447 10.846 -3.480 1.00 90.88 72 ALA A N 1
ATOM 581 C CA . ALA A 1 72 ? -2.008 10.879 -2.086 1.00 90.88 72 ALA A CA 1
ATOM 582 C C . ALA A 1 72 ? -2.718 11.977 -1.270 1.00 90.88 72 ALA A C 1
ATOM 584 O O . ALA A 1 72 ? -3.039 11.759 -0.104 1.00 90.88 72 ALA A O 1
ATOM 585 N N . ILE A 1 73 ? -2.983 13.140 -1.875 1.00 90.38 73 ILE A N 1
A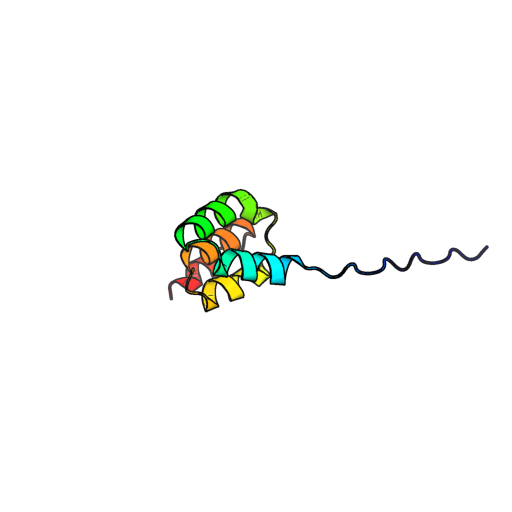TOM 586 C CA . ILE A 1 73 ? -3.734 14.238 -1.246 1.00 90.38 73 ILE A CA 1
ATOM 587 C C . ILE A 1 73 ? -5.219 13.880 -1.126 1.00 90.38 73 ILE A C 1
ATOM 589 O O . ILE A 1 73 ? -5.834 14.144 -0.095 1.00 90.38 73 ILE A O 1
ATOM 593 N N . ASP A 1 74 ? -5.790 13.271 -2.165 1.00 91.69 74 ASP A N 1
ATOM 594 C CA . ASP A 1 74 ? -7.219 12.959 -2.227 1.00 91.69 74 ASP A CA 1
ATOM 595 C C . ASP A 1 74 ? -7.651 11.868 -1.234 1.00 91.69 74 ASP A C 1
ATOM 597 O O . ASP A 1 74 ? -8.834 11.775 -0.935 1.00 91.69 74 ASP A O 1
ATOM 601 N N . ILE A 1 75 ? -6.717 11.100 -0.655 1.00 88.75 75 ILE A N 1
ATOM 602 C CA . ILE A 1 75 ? -7.000 10.165 0.454 1.00 88.75 75 ILE A CA 1
ATOM 603 C C . ILE A 1 75 ? -7.629 10.871 1.669 1.00 88.75 75 ILE A C 1
ATOM 605 O O . ILE A 1 75 ? -8.344 10.239 2.443 1.00 88.75 75 ILE A O 1
ATOM 609 N N . TRP A 1 76 ? -7.352 12.163 1.852 1.00 81.19 76 TRP A N 1
ATOM 610 C CA . TRP A 1 76 ? -7.761 12.933 3.030 1.00 81.19 76 TRP A CA 1
ATOM 611 C C . TRP A 1 76 ? -9.026 13.773 2.826 1.00 81.19 76 TRP A C 1
ATOM 613 O O . TRP A 1 76 ? -9.398 14.524 3.729 1.00 81.19 76 TRP A O 1
ATOM 623 N N . LYS A 1 77 ? -9.645 13.698 1.645 1.00 75.00 77 LYS A N 1
ATOM 624 C CA . LYS A 1 77 ? -10.871 14.426 1.293 1.00 75.00 77 LYS A CA 1
ATOM 625 C C . LYS A 1 77 ? -12.095 13.532 1.427 1.00 75.00 77 LYS A C 1
ATOM 627 O O . LYS A 1 77 ? -13.137 14.077 1.848 1.00 75.00 77 LYS A O 1
#

pLDDT: mean 78.55, std 12.99, range [43.12, 93.69]

InterPro domains:
  IPR019452 Vacuolar sorting protein 39/Transforming growth factor beta receptor-associated domain 1 [PF10366] (17-77)

Radius of gyration: 16.09 Å; chains: 1; bounding box: 25×35×54 Å

Organism: NCBI:txid392030

Sequence (77 aa):
MTRKSAEFSRQPDYYPALLKAYLLVKTPELIIEFVQSNASYVPVDYCKILIDAQHYNAAAVLYSSHEKHQQAIDIWK

Foldseek 3Di:
DDPPDPPPPPDDDCLVVVVLVCCVPDDLVVLQVCCLVQLLPDDLVCLVVCVVVVVLNSSLSNCVSVVNNVVSVVSVD

Secondary structure (DSSP, 8-state):
--------------HHHHHHHHHHHS-HHHHHHHHHHHTTTS-TTHHHHHHHTT-HHHHHHHHHHTT-HHHHHHTT-